Protein AF-A0A7S2Y5G8-F1 (afdb_monomer_lite)

Sequence (99 aa):
IRYSVMELPFFGWIDNLPGPIQEPAMGVVRGIVSAAINAKVDFDVEMLWGAGGYDNTKMLQARAPSQPPIVVHPTTNEPTWFCNVHSHSSKLRKDRESM

Radius of gyration: 17.53 Å; chains: 1; bounding box: 43×27×46 Å

Organism: NCBI:txid265537

Secondary structure (DSSP, 8-state):
----EEEEGGGGGGGGS-HHHHHHHHHHHHHHHHHHHHTT-SS--EEEEEE-STT--EEEEEEPPPPPSSEEPTTT--EE-SS-HHHHHHHHHHHHHT-

Foldseek 3Di:
DWQDKDKALPPLCLVVDDPVVSVVVVVVVQVVVLVVVVVPDPAHWDWDWDQDDPPRGIIIMTIGDDDDLFDADPPPRHTDPDPNPVSVVVVVVVVVVVD

pLDDT: mean 76.61, std 10.36, range [49.97, 90.38]

Structure (mmCIF, N/CA/C/O backbone):
data_AF-A0A7S2Y5G8-F1
#
_entry.id   AF-A0A7S2Y5G8-F1
#
loop_
_atom_site.group_PDB
_atom_site.id
_atom_site.type_symbol
_atom_site.label_atom_id
_atom_site.label_alt_id
_atom_site.label_comp_id
_atom_site.label_asym_id
_atom_site.label_entity_id
_atom_site.label_seq_id
_atom_site.pdbx_PDB_ins_code
_atom_site.Cartn_x
_atom_site.Cartn_y
_atom_site.Cartn_z
_atom_site.occupancy
_atom_site.B_iso_or_equiv
_atom_site.auth_seq_id
_atom_site.auth_comp_id
_atom_site.auth_asym_id
_atom_site.auth_atom_id
_atom_site.pdbx_PDB_model_num
ATOM 1 N N . ILE A 1 1 ? -2.402 5.238 13.071 1.00 61.03 1 ILE A N 1
ATOM 2 C CA . ILE A 1 1 ? -1.113 4.504 13.152 1.00 61.03 1 ILE A CA 1
ATOM 3 C C . ILE A 1 1 ? -1.078 3.554 11.969 1.00 61.03 1 ILE A C 1
ATOM 5 O O . ILE A 1 1 ? -2.105 2.957 11.676 1.00 61.03 1 ILE A O 1
ATOM 9 N N . ARG A 1 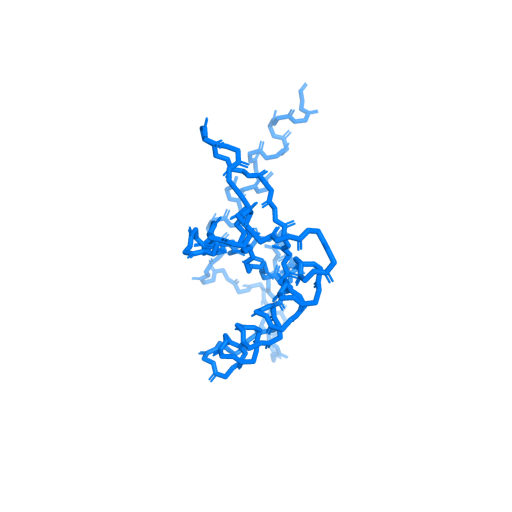2 ? 0.042 3.477 11.245 1.00 64.19 2 ARG A N 1
ATOM 10 C CA . ARG A 1 2 ? 0.203 2.523 10.139 1.00 64.19 2 ARG A CA 1
ATOM 11 C C . ARG A 1 2 ? 0.942 1.310 10.696 1.00 64.19 2 ARG A C 1
ATOM 13 O O . ARG A 1 2 ? 2.028 1.468 11.242 1.00 64.19 2 ARG 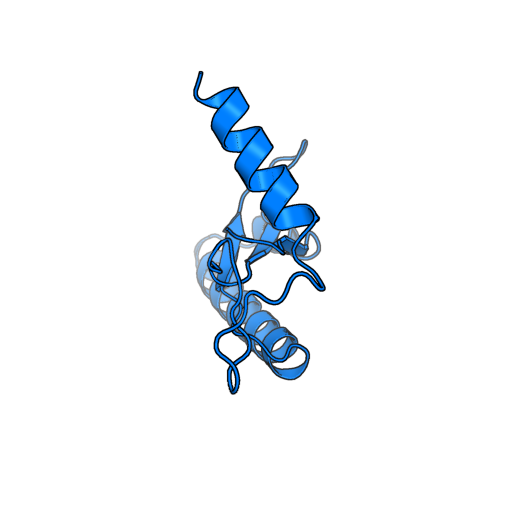A O 1
ATOM 20 N N . TYR A 1 3 ? 0.303 0.152 10.642 1.00 60.47 3 TYR A N 1
ATOM 21 C CA . TYR A 1 3 ? 0.708 -1.056 11.370 1.00 60.47 3 TYR A CA 1
ATOM 22 C C . TYR A 1 3 ? 1.466 -2.053 10.495 1.00 60.47 3 TYR A C 1
ATOM 24 O O . TYR A 1 3 ? 2.167 -2.911 11.017 1.00 60.47 3 TYR A O 1
ATOM 32 N N . SER A 1 4 ? 1.344 -1.938 9.173 1.00 62.12 4 SER A N 1
ATOM 33 C CA . SER A 1 4 ? 2.029 -2.814 8.234 1.00 62.12 4 SER A CA 1
ATOM 34 C C . SER A 1 4 ? 2.561 -2.008 7.059 1.00 62.12 4 SER A C 1
ATOM 36 O O . SER A 1 4 ? 1.832 -1.236 6.424 1.00 62.12 4 SER A O 1
ATOM 38 N N . VAL A 1 5 ? 3.858 -2.176 6.822 1.00 71.50 5 VAL A N 1
ATOM 39 C CA . VAL A 1 5 ? 4.552 -1.749 5.614 1.00 71.50 5 VAL A CA 1
ATOM 40 C C . VAL A 1 5 ? 5.219 -2.998 5.065 1.00 71.50 5 VAL A C 1
ATOM 42 O O . VAL A 1 5 ? 6.018 -3.625 5.756 1.00 71.50 5 VAL A O 1
ATOM 45 N N . MET A 1 6 ? 4.859 -3.374 3.846 1.00 80.56 6 MET A N 1
ATOM 46 C CA . MET A 1 6 ? 5.536 -4.428 3.106 1.00 80.56 6 MET A CA 1
ATOM 47 C C . MET A 1 6 ? 6.400 -3.776 2.038 1.00 80.56 6 MET A C 1
ATOM 49 O O . MET A 1 6 ? 5.911 -2.970 1.247 1.00 80.56 6 MET A O 1
ATOM 53 N N . GLU A 1 7 ? 7.675 -4.131 2.010 1.00 82.25 7 GLU A N 1
ATOM 54 C CA . GLU A 1 7 ? 8.616 -3.663 1.000 1.00 82.25 7 GLU A CA 1
ATOM 55 C C . GLU A 1 7 ? 8.811 -4.762 -0.043 1.00 82.25 7 GLU A C 1
ATOM 57 O O . GLU A 1 7 ? 9.067 -5.917 0.291 1.00 82.25 7 GLU A O 1
ATOM 62 N N . LEU A 1 8 ? 8.662 -4.406 -1.318 1.00 82.69 8 LEU A N 1
ATOM 63 C CA . LEU A 1 8 ? 8.869 -5.301 -2.451 1.00 82.69 8 LEU A CA 1
ATOM 64 C C . LEU A 1 8 ? 10.106 -4.824 -3.230 1.00 82.69 8 LEU A C 1
ATOM 66 O O . LEU A 1 8 ? 9.967 -4.071 -4.201 1.00 82.69 8 LEU A O 1
ATOM 70 N N . PRO A 1 9 ? 11.323 -5.240 -2.825 1.00 79.44 9 PRO A N 1
ATOM 71 C CA . PRO A 1 9 ? 12.580 -4.799 -3.440 1.00 79.44 9 PRO A CA 1
ATOM 72 C C . PRO A 1 9 ? 12.867 -5.472 -4.797 1.00 79.44 9 PRO A C 1
ATOM 74 O O . PRO A 1 9 ? 13.945 -5.326 -5.359 1.00 79.44 9 PRO A O 1
ATOM 77 N N . PHE A 1 10 ? 11.907 -6.215 -5.353 1.00 81.19 10 PHE A N 1
ATOM 78 C CA . PHE A 1 10 ? 12.080 -7.022 -6.567 1.00 81.19 10 PHE A CA 1
ATOM 79 C C . PHE A 1 10 ? 12.051 -6.208 -7.871 1.00 81.19 10 PHE A C 1
ATOM 81 O O . PHE A 1 10 ? 12.366 -6.731 -8.939 1.00 81.19 10 PHE A O 1
ATOM 88 N N . PHE A 1 11 ? 11.653 -4.934 -7.808 1.00 83.19 11 PHE A N 1
ATOM 89 C CA . PHE A 1 11 ? 11.385 -4.103 -8.986 1.00 83.19 11 PHE A CA 1
ATOM 90 C C . PHE A 1 11 ? 12.514 -3.124 -9.341 1.00 83.19 11 PHE A C 1
ATOM 92 O O . PHE A 1 11 ? 12.306 -2.232 -10.160 1.00 83.19 11 PHE A O 1
ATOM 99 N N . GLY A 1 12 ? 13.718 -3.307 -8.787 1.00 79.25 12 GLY A N 1
ATOM 100 C CA . GLY A 1 12 ? 14.874 -2.440 -9.063 1.00 79.25 12 GLY A CA 1
ATOM 101 C C . GLY A 1 12 ? 15.315 -2.413 -10.535 1.00 79.25 12 GLY A C 1
ATOM 102 O O . GLY A 1 12 ? 15.940 -1.459 -10.978 1.00 79.25 12 GLY A O 1
ATOM 103 N N . TRP A 1 13 ? 14.930 -3.406 -11.345 1.00 83.50 13 TRP A N 1
ATOM 104 C CA . TRP A 1 13 ? 15.191 -3.416 -12.792 1.00 83.50 13 TRP A CA 1
ATOM 105 C C . TRP A 1 13 ? 14.517 -2.258 -13.545 1.00 83.50 13 TRP A C 1
ATOM 107 O O . TRP A 1 13 ? 14.973 -1.897 -14.629 1.00 83.50 13 TRP A O 1
ATOM 117 N N . ILE A 1 14 ? 13.464 -1.658 -12.978 1.00 84.31 14 ILE A N 1
ATOM 118 C CA . ILE A 1 14 ? 12.772 -0.498 -13.553 1.00 84.31 14 ILE A CA 1
ATOM 119 C C . ILE A 1 14 ? 13.706 0.717 -13.641 1.00 84.31 14 ILE A C 1
ATOM 121 O O . ILE A 1 14 ? 13.543 1.550 -14.531 1.00 84.31 14 ILE A O 1
ATOM 125 N N . ASP A 1 15 ? 14.714 0.810 -12.770 1.00 82.06 15 ASP A N 1
ATOM 126 C CA . ASP A 1 15 ? 15.708 1.889 -12.804 1.00 82.06 15 ASP A CA 1
ATOM 127 C C . ASP A 1 15 ? 16.624 1.824 -14.033 1.00 82.06 15 ASP A C 1
ATOM 129 O O . ASP A 1 15 ? 17.182 2.841 -14.434 1.00 82.06 15 ASP A O 1
ATOM 133 N N . ASN A 1 16 ? 16.710 0.663 -14.689 1.00 85.62 16 ASN A N 1
ATOM 134 C CA . ASN A 1 16 ? 17.509 0.469 -15.899 1.00 85.62 16 ASN A CA 1
ATOM 135 C C . ASN A 1 16 ? 16.724 0.729 -17.199 1.00 85.62 16 ASN A C 1
ATOM 137 O O . ASN A 1 16 ? 17.280 0.584 -18.289 1.00 85.62 16 ASN A O 1
ATOM 141 N N . LEU A 1 17 ? 15.432 1.070 -17.119 1.00 86.31 17 LEU A N 1
ATOM 142 C CA . LEU A 1 17 ? 14.620 1.349 -18.304 1.00 86.31 17 LEU A CA 1
ATOM 143 C C . LEU A 1 17 ? 14.872 2.769 -18.839 1.00 86.31 17 LEU A C 1
ATOM 145 O O . LEU A 1 17 ? 15.069 3.697 -18.054 1.00 86.31 17 LEU A O 1
ATOM 149 N N . PRO A 1 18 ? 14.778 2.989 -20.164 1.0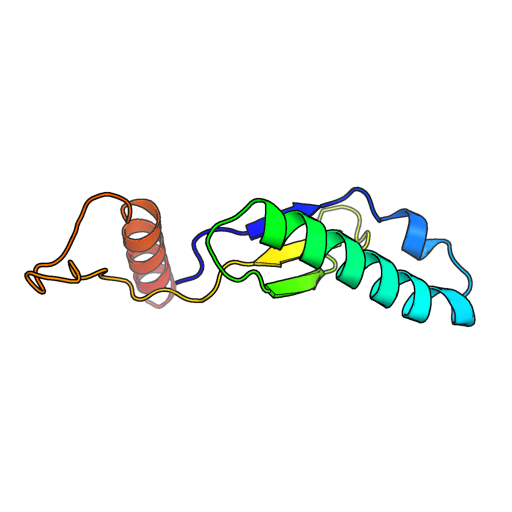0 85.31 18 PRO A N 1
ATOM 150 C CA . PRO A 1 18 ? 14.803 4.331 -20.736 1.00 85.31 18 PRO A CA 1
ATOM 151 C C . PRO A 1 18 ? 13.670 5.194 -20.167 1.00 85.31 18 PRO A C 1
ATOM 153 O O . PRO A 1 18 ? 12.528 4.736 -20.079 1.00 85.31 18 PRO A O 1
ATOM 156 N N . GLY A 1 19 ? 13.959 6.461 -19.857 1.00 80.00 19 GLY A N 1
ATOM 157 C CA . GLY A 1 19 ? 13.016 7.400 -19.228 1.00 80.00 19 GLY A CA 1
ATOM 158 C C . GLY A 1 19 ? 11.593 7.436 -19.821 1.00 80.00 19 GLY A C 1
ATOM 159 O O . GLY A 1 19 ? 10.639 7.424 -19.047 1.00 80.00 19 GLY A O 1
ATOM 160 N N . PRO A 1 20 ? 11.399 7.389 -21.158 1.00 87.25 20 PRO A N 1
ATOM 161 C CA . PRO A 1 20 ? 10.057 7.365 -21.753 1.00 87.25 20 PRO A CA 1
ATOM 162 C C . PRO A 1 20 ? 9.215 6.126 -21.403 1.00 87.25 20 PRO A C 1
ATOM 164 O O . PRO A 1 20 ? 7.992 6.171 -21.484 1.00 87.25 20 PRO A O 1
ATOM 167 N N . ILE A 1 21 ? 9.860 5.013 -21.044 1.00 88.81 21 ILE A N 1
ATOM 168 C CA . ILE A 1 21 ? 9.219 3.720 -20.752 1.00 88.81 21 ILE A CA 1
ATOM 169 C C . ILE A 1 21 ? 9.112 3.494 -19.239 1.00 88.81 21 ILE A C 1
ATOM 171 O O . ILE A 1 21 ? 8.235 2.763 -18.777 1.00 88.81 21 ILE A O 1
ATOM 175 N N . GLN A 1 22 ? 9.973 4.149 -18.460 1.00 85.69 22 GLN A N 1
ATOM 176 C CA . GLN A 1 22 ? 10.078 3.952 -17.021 1.00 85.69 22 GLN A CA 1
ATOM 177 C C . GLN A 1 22 ? 8.780 4.300 -16.276 1.00 85.69 22 GLN A C 1
ATOM 179 O O . GLN A 1 22 ? 8.265 3.468 -15.533 1.00 85.69 22 GLN A O 1
ATOM 184 N N . GLU A 1 23 ? 8.217 5.489 -16.506 1.00 85.88 23 GLU A N 1
ATOM 185 C CA . GLU A 1 23 ? 6.967 5.934 -15.864 1.00 85.88 23 GLU A CA 1
ATOM 186 C C . GLU A 1 23 ? 5.762 5.027 -16.211 1.00 85.88 23 GLU A C 1
ATOM 188 O O . GLU A 1 23 ? 5.087 4.542 -15.294 1.00 85.88 23 GLU A O 1
ATOM 193 N N . PRO A 1 24 ? 5.510 4.679 -17.493 1.00 89.44 24 PRO A N 1
ATOM 194 C CA . PRO A 1 24 ? 4.496 3.685 -17.846 1.00 89.44 24 PRO A CA 1
ATOM 195 C C . PRO A 1 24 ? 4.704 2.323 -17.169 1.00 89.44 24 PRO A C 1
ATOM 197 O O . PRO A 1 24 ? 3.749 1.742 -16.648 1.00 89.44 24 PRO A O 1
ATOM 200 N N . ALA A 1 25 ? 5.943 1.818 -17.133 1.00 88.69 25 ALA A N 1
ATOM 201 C CA . ALA A 1 25 ? 6.262 0.540 -16.499 1.00 88.69 25 ALA A CA 1
ATOM 202 C C . ALA A 1 25 ? 5.990 0.571 -14.986 1.00 88.69 25 ALA A C 1
ATOM 204 O O . ALA A 1 25 ? 5.394 -0.363 -14.449 1.00 88.69 25 ALA A O 1
ATOM 205 N N . MET A 1 26 ? 6.343 1.669 -14.308 1.00 87.75 26 MET A N 1
ATOM 206 C CA . MET A 1 26 ? 6.031 1.891 -12.892 1.00 87.75 26 MET A CA 1
ATOM 207 C C . MET A 1 26 ? 4.522 1.878 -12.625 1.00 87.75 26 MET A C 1
ATOM 209 O O . MET A 1 26 ? 4.079 1.303 -11.627 1.00 87.75 26 MET A O 1
ATOM 213 N N . GLY A 1 27 ? 3.724 2.482 -13.510 1.00 87.75 27 GLY A N 1
ATOM 214 C CA . GLY A 1 27 ? 2.263 2.470 -13.421 1.00 87.75 27 GLY A CA 1
ATOM 215 C C . GLY A 1 27 ? 1.672 1.066 -13.567 1.00 87.75 27 GLY A C 1
ATOM 216 O O . GLY A 1 27 ? 0.866 0.646 -12.734 1.00 87.75 27 GLY A O 1
ATOM 217 N N . VAL A 1 28 ? 2.119 0.314 -14.577 1.00 90.38 28 VAL A N 1
ATOM 218 C CA . VAL A 1 28 ? 1.657 -1.062 -14.832 1.00 90.38 28 VAL A CA 1
ATOM 219 C C . VAL A 1 28 ? 2.023 -1.991 -13.676 1.00 90.38 28 VAL A C 1
ATOM 221 O O . VAL A 1 28 ? 1.157 -2.696 -13.158 1.00 90.38 28 VAL A O 1
ATOM 224 N N . VAL A 1 29 ? 3.280 -1.960 -13.224 1.00 90.19 29 VAL A N 1
ATOM 225 C CA . VAL A 1 29 ? 3.748 -2.792 -12.106 1.00 90.19 29 VAL A CA 1
ATOM 226 C C . VAL A 1 29 ? 2.970 -2.469 -10.833 1.00 90.19 29 VAL A C 1
ATOM 228 O O . VAL A 1 29 ? 2.477 -3.383 -10.173 1.00 90.19 29 VAL A O 1
ATOM 231 N N . ARG A 1 30 ? 2.771 -1.182 -10.520 1.00 88.62 30 ARG A N 1
ATOM 232 C CA . ARG A 1 30 ? 1.954 -0.763 -9.373 1.00 88.62 30 ARG A CA 1
ATOM 233 C C . ARG A 1 30 ? 0.526 -1.303 -9.466 1.00 88.62 30 ARG A C 1
ATOM 235 O O . ARG A 1 30 ? 0.011 -1.786 -8.463 1.00 88.62 30 ARG A O 1
ATOM 242 N N . GLY A 1 31 ? -0.100 -1.239 -10.642 1.00 88.69 31 GLY A N 1
ATOM 243 C CA . GLY A 1 31 ? -1.461 -1.733 -10.862 1.00 88.69 31 GLY A CA 1
ATOM 244 C C . GLY A 1 31 ? -1.593 -3.242 -10.650 1.00 88.69 31 GLY A C 1
ATOM 245 O O . GLY A 1 31 ? -2.457 -3.679 -9.892 1.00 88.69 31 GLY A O 1
ATOM 246 N N . ILE A 1 32 ? -0.699 -4.030 -11.256 1.00 89.38 32 ILE A N 1
ATOM 247 C CA . ILE A 1 32 ? -0.695 -5.498 -11.134 1.00 89.38 32 ILE A CA 1
ATOM 248 C C . ILE A 1 32 ? -0.467 -5.918 -9.682 1.00 89.38 32 ILE A C 1
ATOM 250 O O . ILE A 1 32 ? -1.202 -6.749 -9.150 1.00 89.38 32 ILE A O 1
ATOM 254 N N . VAL A 1 33 ? 0.531 -5.326 -9.024 1.00 88.19 33 VAL A N 1
ATOM 255 C CA . VAL A 1 33 ? 0.866 -5.663 -7.637 1.00 88.19 33 VAL A CA 1
ATOM 256 C C . VAL A 1 33 ? -0.256 -5.249 -6.687 1.00 88.19 33 VAL A C 1
ATOM 258 O O . VAL A 1 33 ? -0.609 -6.025 -5.806 1.00 88.19 33 VAL A O 1
ATOM 261 N N . SER A 1 34 ? -0.859 -4.073 -6.888 1.00 86.69 34 SER A N 1
ATOM 262 C CA . SER A 1 34 ? -2.019 -3.628 -6.107 1.00 86.69 34 SER A CA 1
ATOM 263 C C . SER A 1 34 ? -3.182 -4.619 -6.217 1.00 86.69 34 SER A C 1
ATOM 265 O O . SER A 1 34 ? -3.728 -5.045 -5.203 1.00 86.69 34 SER A O 1
ATOM 267 N N . ALA A 1 35 ? -3.515 -5.061 -7.435 1.00 88.31 35 ALA A N 1
ATOM 268 C CA . ALA A 1 35 ? -4.578 -6.040 -7.654 1.00 88.31 35 ALA A CA 1
ATOM 269 C C . ALA A 1 35 ? -4.270 -7.395 -6.993 1.00 88.31 35 ALA A C 1
ATOM 271 O O . ALA A 1 35 ? -5.140 -7.974 -6.346 1.00 88.31 35 ALA A O 1
ATOM 272 N N . ALA A 1 36 ? -3.030 -7.881 -7.108 1.00 87.69 36 ALA A N 1
ATOM 273 C CA . ALA A 1 36 ? -2.609 -9.140 -6.496 1.00 87.69 36 ALA A CA 1
ATOM 274 C C . ALA A 1 36 ? -2.642 -9.089 -4.959 1.00 87.69 36 ALA A C 1
ATOM 276 O O . ALA A 1 36 ? -3.066 -10.050 -4.319 1.00 87.69 36 ALA A O 1
ATOM 277 N N . ILE A 1 37 ? -2.220 -7.968 -4.366 1.00 84.00 37 ILE A N 1
ATOM 278 C CA . ILE A 1 37 ? -2.253 -7.768 -2.915 1.00 84.00 37 ILE A CA 1
ATOM 279 C C . ILE A 1 37 ? -3.696 -7.660 -2.431 1.00 84.00 37 ILE A C 1
ATOM 281 O O . ILE A 1 37 ? -4.068 -8.407 -1.532 1.00 84.00 37 ILE A O 1
ATOM 285 N N . ASN A 1 38 ? -4.525 -6.818 -3.052 1.00 82.38 38 ASN A N 1
ATOM 286 C CA . ASN A 1 38 ? -5.930 -6.649 -2.664 1.00 82.38 38 ASN A CA 1
ATOM 287 C C . ASN A 1 38 ? -6.752 -7.938 -2.831 1.00 82.38 38 ASN A C 1
ATOM 289 O O . ASN A 1 38 ? -7.733 -8.130 -2.128 1.00 82.38 38 ASN A O 1
ATOM 293 N N . ALA A 1 39 ? -6.353 -8.850 -3.723 1.00 85.50 39 ALA A N 1
ATOM 294 C CA . ALA A 1 39 ? -6.962 -10.177 -3.817 1.00 85.50 39 ALA A CA 1
ATOM 295 C C . ALA A 1 39 ? -6.573 -11.113 -2.655 1.00 85.50 39 ALA A C 1
ATOM 297 O O . ALA A 1 39 ? -7.208 -12.147 -2.455 1.00 85.50 39 ALA A O 1
ATOM 298 N N . LYS A 1 40 ? -5.499 -10.796 -1.923 1.00 80.62 40 LYS A N 1
ATOM 299 C CA . LYS A 1 40 ? -4.944 -11.630 -0.853 1.00 80.62 40 LYS A CA 1
ATOM 300 C C . LYS A 1 40 ? -5.214 -11.089 0.548 1.00 80.62 40 LYS A C 1
ATOM 302 O O . LYS A 1 40 ? -5.234 -11.887 1.484 1.00 80.62 40 LYS A O 1
ATOM 307 N N . VAL A 1 41 ? -5.358 -9.776 0.702 1.00 79.25 41 VAL A N 1
ATOM 308 C CA . VAL A 1 41 ? -5.594 -9.133 1.997 1.00 79.25 41 VAL A CA 1
ATOM 309 C C . VAL A 1 41 ? -7.019 -8.601 2.103 1.00 79.25 41 VAL A C 1
ATOM 311 O O . VAL A 1 41 ? -7.551 -8.040 1.155 1.00 79.25 41 VAL A O 1
ATOM 314 N N . ASP A 1 42 ? -7.606 -8.720 3.293 1.00 76.38 42 ASP A N 1
ATOM 315 C CA . ASP A 1 42 ? -8.968 -8.246 3.586 1.00 76.38 42 ASP A CA 1
ATOM 316 C C . ASP A 1 42 ? -9.019 -6.750 3.965 1.00 76.38 42 ASP A C 1
ATOM 318 O O . ASP A 1 42 ? -9.909 -6.303 4.689 1.00 76.38 42 ASP A O 1
ATOM 322 N N . PHE A 1 43 ? -8.032 -5.958 3.543 1.00 74.38 43 PHE A N 1
ATOM 323 C CA . PHE A 1 43 ? -7.960 -4.527 3.835 1.00 74.38 43 PHE A CA 1
ATOM 324 C C . PHE A 1 43 ? -7.347 -3.756 2.670 1.00 74.38 43 PHE A C 1
ATOM 326 O O . PHE A 1 43 ? -6.496 -4.276 1.954 1.00 74.38 43 PHE A O 1
ATOM 333 N N . ASP A 1 44 ? -7.747 -2.493 2.516 1.00 78.31 44 ASP A N 1
ATOM 334 C CA . ASP A 1 44 ? -7.194 -1.623 1.479 1.00 78.31 44 ASP A CA 1
ATOM 335 C C . ASP A 1 44 ? -5.687 -1.434 1.665 1.00 78.31 44 ASP A C 1
ATOM 337 O O . ASP A 1 44 ? -5.202 -1.289 2.787 1.00 78.31 44 ASP A O 1
ATOM 341 N N . VAL A 1 45 ? -4.931 -1.389 0.569 1.00 80.44 45 VAL A N 1
ATOM 342 C CA . VAL A 1 45 ? -3.487 -1.138 0.613 1.00 80.44 45 VAL A CA 1
ATOM 343 C C . VAL A 1 45 ? -3.113 0.031 -0.287 1.00 80.44 45 VAL A C 1
ATOM 345 O O . VAL A 1 45 ? -3.436 0.079 -1.471 1.00 80.44 45 VAL A O 1
ATOM 348 N N . GLU A 1 46 ? -2.379 0.987 0.278 1.00 84.50 46 GLU A N 1
ATOM 349 C CA . GLU A 1 46 ? -1.797 2.106 -0.449 1.00 84.50 46 GLU A CA 1
ATOM 350 C C . GLU A 1 46 ? -0.427 1.692 -1.004 1.00 84.50 46 GLU A C 1
ATOM 352 O O . GLU A 1 46 ? 0.543 1.535 -0.260 1.00 84.50 46 GLU A O 1
ATOM 357 N N . MET A 1 47 ? -0.338 1.523 -2.325 1.00 84.75 47 MET A N 1
ATOM 358 C CA . MET A 1 47 ? 0.922 1.220 -3.009 1.00 84.75 47 MET A CA 1
ATOM 359 C C . MET A 1 47 ? 1.678 2.509 -3.330 1.00 84.75 47 MET A C 1
ATOM 361 O O . MET A 1 47 ? 1.148 3.354 -4.054 1.00 84.75 47 MET A O 1
ATOM 365 N N . LEU A 1 48 ? 2.915 2.650 -2.862 1.00 85.62 48 LEU A N 1
ATOM 366 C CA . LEU A 1 48 ? 3.766 3.821 -3.084 1.00 85.62 48 LEU A CA 1
ATOM 367 C C . LEU A 1 48 ? 5.139 3.398 -3.601 1.00 85.62 48 LEU A C 1
ATOM 369 O O . LEU A 1 48 ? 5.747 2.468 -3.077 1.00 85.62 48 LEU A O 1
ATOM 373 N N . TRP A 1 49 ? 5.650 4.114 -4.598 1.00 83.88 49 TRP A N 1
ATOM 374 C CA . TRP A 1 49 ? 7.056 4.010 -4.975 1.00 83.88 49 TRP A CA 1
ATOM 375 C C . TRP A 1 49 ? 7.893 4.789 -3.962 1.00 83.88 49 TRP A C 1
ATOM 377 O O . TRP A 1 49 ? 7.661 5.976 -3.742 1.00 83.88 49 TRP A O 1
ATOM 387 N N . GLY A 1 50 ? 8.839 4.107 -3.327 1.00 76.31 50 GLY A N 1
ATOM 388 C CA . GLY A 1 50 ? 9.826 4.702 -2.437 1.00 76.31 50 GLY A CA 1
ATOM 389 C C . GLY A 1 50 ? 11.239 4.467 -2.962 1.00 76.31 50 GLY A C 1
ATOM 390 O O . GLY A 1 50 ? 11.489 3.530 -3.719 1.00 76.31 50 GLY A O 1
ATOM 391 N N . ALA A 1 51 ? 12.167 5.306 -2.523 1.00 64.62 51 ALA A N 1
ATOM 392 C CA . ALA A 1 51 ? 13.593 5.008 -2.525 1.00 64.62 51 ALA A CA 1
ATOM 393 C C . ALA A 1 51 ? 13.985 4.868 -1.050 1.00 64.62 51 ALA A C 1
ATOM 395 O O . ALA A 1 51 ? 13.777 5.809 -0.282 1.00 64.62 51 ALA A O 1
ATOM 396 N N . GLY A 1 52 ? 14.423 3.687 -0.606 1.00 54.69 52 GLY A N 1
ATOM 397 C CA . GLY A 1 52 ? 14.582 3.448 0.835 1.00 54.69 52 GLY A CA 1
ATOM 398 C C . GLY A 1 52 ? 15.412 2.231 1.227 1.00 54.69 52 GLY A C 1
ATOM 399 O O . GLY A 1 52 ? 14.867 1.182 1.504 1.00 54.69 52 GLY A O 1
ATOM 400 N N . GLY A 1 53 ? 16.728 2.376 1.328 1.00 54.03 53 GLY A N 1
ATOM 401 C CA . GLY A 1 53 ? 17.666 1.335 1.766 1.00 54.03 53 GLY A CA 1
ATOM 402 C C . GLY A 1 53 ? 19.101 1.768 1.457 1.00 54.03 53 GLY A C 1
ATOM 403 O O . GLY A 1 53 ? 19.274 2.771 0.765 1.00 54.03 53 GLY A O 1
ATOM 404 N N . TYR A 1 54 ? 20.115 1.038 1.947 1.00 49.97 54 TYR A N 1
ATOM 405 C CA . TYR A 1 54 ? 21.553 1.371 1.803 1.00 49.97 54 TYR A CA 1
ATOM 406 C C . TYR A 1 54 ? 21.992 1.648 0.341 1.00 49.97 54 TYR A C 1
ATOM 408 O O . TYR A 1 54 ? 22.967 2.366 0.132 1.00 49.97 54 TYR A O 1
ATOM 416 N N . ASP A 1 55 ? 21.224 1.166 -0.651 1.00 60.62 55 ASP A N 1
ATOM 417 C CA . ASP A 1 55 ? 21.588 1.154 -2.077 1.00 60.62 55 ASP A CA 1
ATOM 418 C C . ASP A 1 55 ? 20.743 2.074 -2.994 1.00 60.62 55 ASP A C 1
ATOM 420 O O . ASP A 1 55 ? 20.902 2.029 -4.211 1.00 60.62 55 ASP A O 1
ATOM 424 N N . ASN A 1 56 ? 19.845 2.922 -2.464 1.00 65.44 56 ASN A N 1
ATOM 425 C CA . ASN A 1 56 ? 19.024 3.885 -3.243 1.00 65.44 56 ASN A CA 1
ATOM 426 C C . ASN A 1 56 ? 18.158 3.311 -4.395 1.00 65.44 56 ASN A C 1
ATOM 428 O O . ASN A 1 56 ? 17.575 4.075 -5.163 1.00 65.44 56 ASN A O 1
ATOM 432 N N . THR A 1 57 ? 18.012 1.994 -4.512 1.00 70.81 57 THR A N 1
ATOM 433 C CA . THR A 1 57 ? 17.157 1.348 -5.520 1.00 70.81 57 THR A CA 1
ATOM 434 C C . THR A 1 57 ? 15.672 1.610 -5.279 1.00 70.81 57 THR A C 1
ATOM 436 O O . THR A 1 57 ? 15.204 1.566 -4.131 1.00 70.81 57 THR A O 1
ATOM 439 N N . LYS A 1 58 ? 14.905 1.829 -6.359 1.00 75.88 58 LYS A N 1
ATOM 440 C CA . LYS A 1 58 ? 13.447 1.960 -6.267 1.00 75.88 58 LYS A CA 1
ATOM 441 C C . LYS A 1 58 ? 12.820 0.677 -5.733 1.00 75.88 58 LYS A C 1
ATOM 443 O O . LYS A 1 58 ? 13.089 -0.428 -6.202 1.00 75.88 58 LYS A O 1
ATOM 448 N N . MET A 1 59 ? 11.906 0.850 -4.788 1.00 81.44 59 MET A N 1
ATOM 449 C CA . MET A 1 59 ? 11.110 -0.224 -4.211 1.00 81.44 59 MET A CA 1
ATOM 450 C C . MET A 1 59 ? 9.647 0.156 -4.148 1.00 81.44 59 MET A C 1
ATOM 452 O O . MET A 1 59 ? 9.276 1.313 -3.934 1.00 81.44 59 MET A O 1
ATOM 456 N N . LEU A 1 60 ? 8.805 -0.855 -4.310 1.00 85.50 60 LEU A N 1
ATOM 457 C CA . LEU A 1 60 ? 7.375 -0.691 -4.186 1.00 85.50 60 LEU A CA 1
ATOM 458 C C . LEU A 1 60 ? 6.972 -1.024 -2.747 1.00 85.50 60 LEU A C 1
ATOM 460 O O . LEU A 1 60 ? 7.209 -2.131 -2.269 1.00 85.50 60 LEU A O 1
ATOM 464 N N . GLN A 1 61 ? 6.391 -0.055 -2.050 1.00 86.00 61 GLN A N 1
ATOM 465 C CA . GLN A 1 61 ? 5.939 -0.199 -0.673 1.00 86.00 61 GLN A CA 1
ATOM 466 C C . GLN A 1 61 ? 4.421 -0.326 -0.636 1.00 86.00 61 GLN A C 1
ATOM 468 O O . GLN A 1 61 ? 3.706 0.528 -1.158 1.00 86.00 61 GLN A O 1
ATOM 473 N N . ALA A 1 62 ? 3.934 -1.372 0.016 1.00 84.94 62 ALA A N 1
ATOM 474 C CA . ALA A 1 62 ? 2.528 -1.578 0.313 1.00 84.94 62 ALA A CA 1
ATOM 475 C C . ALA A 1 62 ? 2.268 -1.084 1.741 1.00 84.94 62 ALA A C 1
ATOM 477 O O . ALA A 1 62 ? 2.850 -1.613 2.691 1.00 84.94 62 ALA A O 1
ATOM 478 N N . ARG A 1 63 ? 1.443 -0.048 1.913 1.00 82.00 63 ARG A N 1
ATOM 479 C CA . ARG A 1 63 ? 1.134 0.530 3.227 1.00 82.00 63 ARG A CA 1
ATOM 480 C C . ARG A 1 63 ? -0.324 0.311 3.582 1.00 82.00 63 ARG A C 1
ATOM 482 O O . ARG A 1 63 ? -1.214 0.691 2.830 1.00 82.00 63 ARG A O 1
ATOM 489 N N . ALA A 1 64 ? -0.560 -0.234 4.767 1.00 78.25 64 ALA A N 1
ATOM 490 C CA . ALA A 1 64 ? -1.909 -0.328 5.296 1.00 78.25 64 ALA A CA 1
ATOM 491 C C . ALA A 1 64 ? -2.466 1.067 5.676 1.00 78.25 64 ALA A C 1
ATOM 493 O O . ALA A 1 64 ? -1.684 1.973 6.016 1.00 78.25 64 ALA A O 1
ATOM 494 N N . PRO A 1 65 ? -3.798 1.262 5.644 1.00 77.12 65 PRO A N 1
ATOM 495 C CA . PRO A 1 65 ? -4.450 2.510 6.009 1.00 77.12 65 PRO A CA 1
ATOM 496 C C . PRO A 1 65 ? -4.147 2.888 7.456 1.00 77.12 65 PRO A C 1
ATOM 498 O O . PRO A 1 65 ? -3.805 2.059 8.301 1.00 77.12 65 PRO A O 1
ATOM 501 N N . SER A 1 66 ? -4.267 4.177 7.770 1.00 75.44 66 SER A N 1
ATOM 502 C CA . SER A 1 66 ? -4.095 4.612 9.153 1.00 75.44 66 SER A CA 1
ATOM 503 C C . SER A 1 66 ? -5.257 4.110 10.001 1.00 75.44 66 SER A C 1
ATOM 505 O O . SER A 1 66 ? -6.393 4.524 9.801 1.00 75.44 66 SER A O 1
ATOM 507 N N . GLN A 1 67 ? -4.951 3.293 11.003 1.00 69.62 67 GLN A N 1
ATOM 508 C CA . GLN A 1 67 ? -5.931 2.839 11.983 1.00 69.62 67 GLN A CA 1
ATOM 509 C C . GLN A 1 67 ? -5.928 3.699 13.254 1.00 69.62 67 GLN A C 1
ATOM 511 O O . GLN A 1 67 ? -4.884 4.272 13.613 1.00 69.62 67 GLN A O 1
ATOM 516 N N . PRO A 1 68 ? -7.076 3.804 13.951 1.00 71.31 68 PRO A N 1
ATOM 517 C CA . PRO A 1 68 ? -7.132 4.424 15.265 1.00 71.31 68 PRO A CA 1
ATOM 518 C C . PRO A 1 68 ? -6.287 3.624 16.274 1.00 71.31 68 PRO A C 1
ATOM 520 O O . PRO A 1 68 ? -6.135 2.408 16.146 1.00 71.31 68 PRO A O 1
ATOM 523 N N . PRO A 1 69 ? -5.711 4.289 17.290 1.00 68.50 69 PRO A N 1
ATOM 524 C CA . PRO A 1 69 ? -4.894 3.622 18.307 1.00 68.50 69 PRO A CA 1
ATOM 525 C C . PRO A 1 69 ? -5.697 2.631 19.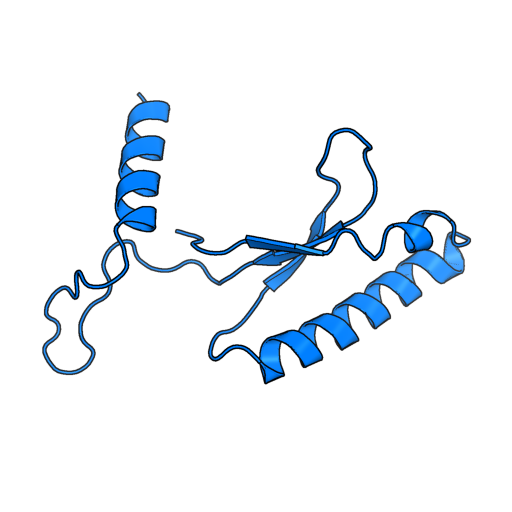162 1.00 68.50 69 PRO A C 1
ATOM 527 O O . PRO A 1 69 ? -5.124 1.702 19.726 1.00 68.50 69 PRO A O 1
ATOM 530 N N . ILE A 1 70 ? -7.015 2.818 19.240 1.00 70.44 70 ILE A N 1
ATOM 531 C CA . ILE A 1 70 ? -7.948 1.948 19.949 1.00 70.44 70 ILE A CA 1
ATOM 532 C C . ILE A 1 70 ? -8.971 1.466 18.925 1.00 70.44 70 ILE A C 1
ATOM 534 O O . ILE A 1 70 ? -9.641 2.281 18.290 1.00 70.44 70 ILE A O 1
ATOM 538 N N . VAL A 1 71 ? -9.062 0.150 18.754 1.00 71.81 71 VAL A N 1
ATOM 539 C CA . VAL A 1 71 ? -10.106 -0.491 17.950 1.00 71.81 71 VAL A CA 1
ATOM 540 C C . VAL A 1 71 ? -11.254 -0.828 18.894 1.00 71.81 71 VAL A C 1
ATOM 542 O O . VAL A 1 71 ? -11.018 -1.357 19.980 1.00 71.81 71 VAL A O 1
ATOM 545 N N . VAL A 1 72 ? -12.481 -0.488 18.510 1.00 76.31 72 VAL A N 1
ATOM 546 C CA . VAL A 1 72 ? -13.687 -0.812 19.282 1.00 76.31 72 VAL A CA 1
ATOM 547 C C . VAL A 1 72 ? -14.386 -2.014 18.668 1.00 76.31 72 VAL A C 1
ATOM 549 O O . VAL A 1 72 ? -14.407 -2.171 17.446 1.00 76.31 72 VAL A O 1
ATOM 552 N N . HIS A 1 73 ? -14.957 -2.863 19.514 1.00 73.62 73 HIS A N 1
ATOM 553 C CA . HIS A 1 73 ? -15.731 -4.004 19.057 1.00 73.62 73 HIS A CA 1
ATOM 554 C C . HIS A 1 73 ? -17.006 -3.493 18.362 1.00 73.62 73 HIS A C 1
ATOM 556 O O . HIS A 1 73 ? -17.735 -2.705 18.967 1.00 73.62 73 HIS A O 1
ATOM 562 N N . PRO A 1 74 ? -17.320 -3.925 17.127 1.00 73.25 74 PRO A N 1
ATOM 563 C CA . PRO A 1 74 ? -18.379 -3.316 16.316 1.00 73.25 74 PRO A CA 1
ATOM 564 C C . PRO A 1 74 ? -19.786 -3.466 16.910 1.00 73.25 74 PRO A C 1
ATOM 566 O O . PRO A 1 74 ? -20.690 -2.725 16.537 1.00 73.25 74 PRO A O 1
ATOM 569 N N . THR A 1 75 ? -19.988 -4.418 17.826 1.00 76.81 75 THR A N 1
ATOM 570 C CA . THR A 1 75 ? -21.295 -4.672 18.454 1.00 76.81 75 THR A CA 1
ATOM 571 C C . THR A 1 75 ? -21.399 -4.104 19.866 1.00 76.81 75 THR A C 1
ATOM 573 O O . THR A 1 75 ? -22.454 -3.613 20.249 1.00 76.81 75 THR A O 1
ATOM 576 N N . THR A 1 76 ? -20.325 -4.176 20.657 1.00 82.94 76 THR A N 1
ATOM 577 C CA . THR A 1 76 ? -20.354 -3.782 22.082 1.00 82.94 76 THR A CA 1
ATOM 578 C C . THR A 1 76 ? -19.754 -2.400 22.318 1.00 82.94 76 THR A C 1
ATOM 580 O O . THR A 1 76 ? -19.915 -1.849 23.399 1.00 82.94 76 THR A O 1
ATOM 583 N N . ASN A 1 77 ? -19.068 -1.827 21.322 1.00 76.06 77 ASN A N 1
ATOM 584 C CA . ASN A 1 77 ? -18.273 -0.598 21.422 1.00 76.06 77 ASN A CA 1
ATOM 585 C C . ASN A 1 77 ? -17.183 -0.629 22.504 1.00 76.06 77 ASN A C 1
ATOM 587 O O . ASN A 1 77 ? -16.573 0.396 22.809 1.00 76.06 77 ASN A O 1
ATOM 591 N N . GLU A 1 78 ? -16.893 -1.802 23.062 1.00 77.56 78 GLU A N 1
ATOM 592 C CA . G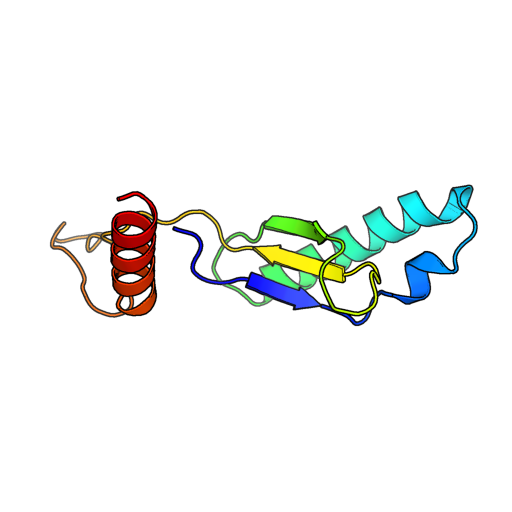LU A 1 78 ? -15.840 -1.958 24.051 1.00 77.56 78 GLU A CA 1
ATOM 593 C C . GLU A 1 78 ? -14.462 -1.951 23.371 1.00 77.56 78 GLU A C 1
ATOM 595 O O . GLU A 1 78 ? -14.306 -2.499 22.270 1.00 77.56 78 GLU A O 1
ATOM 600 N N . PRO A 1 79 ? -13.433 -1.358 24.002 1.00 73.06 79 PRO A N 1
ATOM 601 C CA . PRO A 1 79 ? -12.073 -1.383 23.480 1.00 73.06 79 PRO A CA 1
ATOM 602 C C . PRO A 1 79 ? -11.576 -2.824 23.312 1.00 73.06 79 PRO A C 1
ATOM 604 O O . PRO A 1 79 ? -11.428 -3.563 24.284 1.00 73.06 79 PRO A O 1
ATOM 607 N N . THR A 1 80 ? -11.281 -3.232 22.079 1.00 64.00 80 THR A N 1
ATOM 608 C CA . THR A 1 80 ? -10.742 -4.564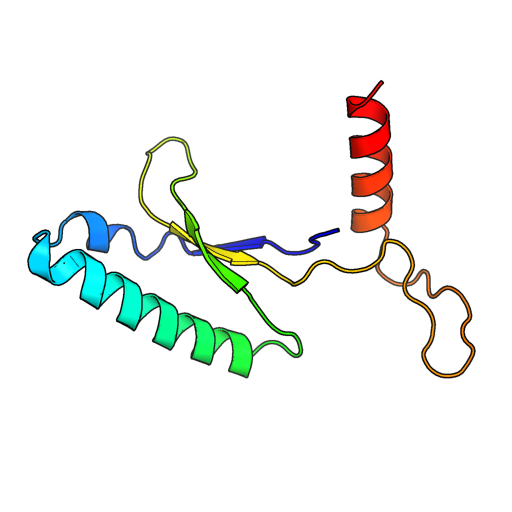 21.793 1.00 64.00 80 THR A CA 1
ATOM 609 C C . THR A 1 80 ? -9.215 -4.505 21.825 1.00 64.00 80 THR A C 1
ATOM 611 O O . THR A 1 80 ? -8.574 -3.918 20.955 1.00 64.00 80 THR A O 1
ATOM 614 N N . TRP A 1 81 ? -8.610 -5.122 22.841 1.00 60.44 81 TRP A N 1
ATOM 615 C CA . TRP A 1 81 ? -7.158 -5.106 23.080 1.00 60.44 81 TRP A CA 1
ATOM 616 C C . TRP A 1 81 ? -6.376 -6.194 22.329 1.00 60.44 81 TRP A C 1
ATOM 618 O O . TRP A 1 81 ? -5.201 -6.418 22.608 1.00 60.44 81 TRP A O 1
ATOM 628 N N . PHE A 1 82 ? -6.994 -6.901 21.381 1.00 50.12 82 PHE A N 1
ATOM 629 C CA . PHE A 1 82 ? -6.478 -8.217 20.999 1.00 50.12 82 PHE A CA 1
ATOM 630 C C . PHE A 1 82 ? -5.266 -8.210 20.050 1.00 50.12 82 PHE A C 1
ATOM 632 O O . PHE A 1 82 ? -4.568 -9.215 19.967 1.00 50.12 82 PHE A O 1
ATOM 639 N N . CYS A 1 83 ? -4.942 -7.110 19.356 1.00 50.38 83 CYS A N 1
ATOM 640 C CA . CYS A 1 83 ? -3.833 -7.122 18.378 1.00 50.38 83 CYS A CA 1
ATOM 641 C C . CYS A 1 83 ? -2.978 -5.845 18.319 1.00 50.38 83 CYS A C 1
ATOM 643 O O . CYS A 1 83 ? -2.072 -5.748 17.494 1.00 50.38 83 CYS A O 1
ATOM 645 N N . ASN A 1 84 ? -3.216 -4.863 19.192 1.00 60.16 84 ASN A N 1
ATOM 646 C CA . ASN A 1 84 ? -2.625 -3.529 19.050 1.00 60.16 84 ASN A CA 1
ATOM 647 C C . ASN A 1 84 ? -1.373 -3.284 19.905 1.00 60.16 84 ASN A C 1
ATOM 649 O O . ASN A 1 84 ? -0.996 -2.129 20.077 1.00 60.16 84 ASN A O 1
ATOM 653 N N . VAL A 1 85 ? -0.689 -4.324 20.407 1.00 62.03 85 VAL A N 1
ATOM 654 C CA . VAL A 1 85 ? 0.562 -4.150 21.180 1.00 62.03 85 VAL A CA 1
ATOM 655 C C . VAL A 1 85 ? 1.582 -3.339 20.373 1.00 62.03 85 VAL A C 1
ATOM 657 O O . VAL A 1 85 ? 2.101 -2.348 20.873 1.00 62.03 85 VAL A O 1
ATOM 660 N N . HIS A 1 86 ? 1.770 -3.660 19.088 1.00 61.25 86 HIS A N 1
ATOM 661 C CA . HIS A 1 86 ? 2.658 -2.905 18.195 1.00 61.25 86 HIS A CA 1
ATOM 662 C C . HIS A 1 86 ? 2.220 -1.443 18.016 1.00 61.25 86 HIS A C 1
ATOM 664 O O . HIS A 1 86 ? 3.056 -0.539 18.035 1.00 61.25 86 HIS A O 1
ATOM 670 N N . SER A 1 87 ? 0.917 -1.182 17.898 1.00 59.91 87 SER A N 1
ATOM 671 C CA . SER A 1 87 ? 0.376 0.177 17.767 1.00 59.91 87 SER A CA 1
ATOM 672 C C . SER A 1 87 ? 0.506 0.976 19.059 1.00 59.91 87 SER A C 1
ATOM 674 O O . SER A 1 87 ? 0.849 2.156 19.019 1.00 59.91 87 SER A O 1
ATOM 676 N N . HIS A 1 88 ? 0.288 0.338 20.208 1.00 65.69 88 HIS A N 1
ATOM 677 C CA . HIS A 1 88 ? 0.454 0.961 21.510 1.00 65.69 88 HIS A CA 1
ATOM 678 C C . HIS A 1 88 ? 1.929 1.285 21.766 1.00 65.69 88 HIS A C 1
ATOM 680 O O . HIS A 1 88 ? 2.258 2.434 22.051 1.00 65.69 88 HIS A O 1
ATOM 686 N N . SER A 1 89 ? 2.837 0.335 21.523 1.00 68.44 89 SER A N 1
ATOM 687 C CA . SER A 1 89 ? 4.282 0.569 21.581 1.00 68.44 89 SER A CA 1
ATOM 688 C C . SER A 1 89 ? 4.732 1.657 20.601 1.00 68.44 89 SER A C 1
ATOM 690 O O . SER A 1 89 ? 5.526 2.518 20.972 1.00 68.44 89 SER A O 1
ATOM 692 N N . SER A 1 90 ? 4.204 1.687 19.370 1.00 69.12 90 SER A N 1
ATOM 693 C CA . SER A 1 90 ? 4.515 2.745 18.399 1.00 69.12 90 SER A CA 1
ATOM 694 C C . SER A 1 90 ? 4.007 4.119 18.840 1.00 69.12 90 SER A C 1
ATOM 696 O O . SER A 1 90 ? 4.694 5.110 18.592 1.00 69.12 90 SER A O 1
ATOM 698 N N . LYS A 1 91 ? 2.822 4.204 19.458 1.00 69.19 91 LYS A N 1
ATOM 699 C CA . LYS A 1 91 ? 2.277 5.455 20.004 1.00 69.19 91 LYS A CA 1
ATOM 700 C C . LYS A 1 91 ? 3.137 5.955 21.163 1.00 69.19 91 LYS A C 1
ATOM 702 O O . LYS A 1 91 ? 3.605 7.085 21.103 1.00 69.19 91 LYS A O 1
ATOM 707 N N . LEU A 1 92 ? 3.421 5.090 22.137 1.00 74.19 92 LEU A N 1
ATOM 708 C CA . LEU A 1 92 ? 4.292 5.400 23.274 1.00 74.19 92 LEU A CA 1
ATOM 709 C C . LEU A 1 92 ? 5.691 5.846 22.827 1.00 74.19 92 LEU A C 1
ATOM 711 O O . LEU A 1 92 ? 6.229 6.816 23.354 1.00 74.19 92 LEU A O 1
ATOM 715 N N . ARG A 1 93 ? 6.272 5.176 21.822 1.00 80.69 93 ARG A N 1
ATOM 716 C CA . ARG A 1 93 ? 7.566 5.562 21.243 1.00 80.69 93 ARG A CA 1
ATOM 717 C C . ARG A 1 93 ? 7.520 6.957 20.625 1.00 80.69 93 ARG A C 1
ATOM 719 O O . ARG A 1 93 ? 8.415 7.750 20.892 1.00 80.69 93 ARG A O 1
ATOM 726 N N . LYS A 1 94 ? 6.486 7.252 19.831 1.00 76.38 94 LYS A N 1
ATOM 727 C CA . LYS A 1 94 ? 6.317 8.569 19.205 1.00 76.38 94 LYS A CA 1
ATOM 728 C C . LYS A 1 94 ? 6.165 9.674 20.251 1.00 76.38 94 LYS A C 1
ATOM 730 O O . LYS A 1 94 ? 6.762 10.729 20.093 1.00 76.38 94 LYS A O 1
ATOM 735 N N . ASP A 1 95 ? 5.408 9.414 21.313 1.00 77.50 95 ASP A N 1
ATOM 736 C CA . ASP A 1 95 ? 5.197 10.385 22.388 1.00 77.50 95 ASP A CA 1
ATOM 737 C C . ASP A 1 95 ? 6.504 10.657 23.149 1.00 77.50 95 ASP A C 1
ATOM 739 O O . ASP A 1 95 ? 6.839 11.814 23.387 1.00 77.50 95 ASP A O 1
ATOM 743 N N . ARG A 1 96 ? 7.304 9.615 23.423 1.00 86.06 96 ARG A N 1
ATOM 744 C CA . ARG A 1 96 ? 8.654 9.751 23.994 1.00 86.06 96 ARG A CA 1
ATOM 745 C C . ARG A 1 96 ? 9.606 10.549 23.097 1.00 86.06 96 ARG A C 1
ATOM 747 O O . ARG A 1 96 ? 10.385 11.330 23.611 1.00 86.06 96 ARG A O 1
ATOM 754 N N . GLU A 1 97 ? 9.589 10.320 21.783 1.00 87.00 97 GLU A N 1
ATOM 755 C CA . GLU A 1 97 ? 10.465 11.010 20.814 1.00 87.00 97 GLU A CA 1
ATOM 756 C C . GLU A 1 97 ? 10.062 12.475 20.563 1.00 87.00 97 GLU A C 1
ATOM 758 O O . GLU A 1 97 ? 10.840 13.231 19.992 1.00 87.00 97 GLU A O 1
ATOM 763 N N . SER A 1 98 ? 8.844 12.866 20.948 1.00 81.25 98 SER A N 1
ATOM 764 C CA . SER A 1 98 ? 8.342 14.242 20.828 1.00 81.25 98 SER A CA 1
ATOM 765 C C . SER A 1 98 ? 8.567 15.116 22.068 1.00 81.25 98 SER A C 1
ATOM 767 O O . SER A 1 98 ? 8.209 16.293 22.035 1.00 81.25 98 SER A O 1
ATOM 769 N N . MET A 1 99 ? 9.106 14.534 23.144 1.00 62.25 99 MET A N 1
ATOM 770 C CA . MET A 1 99 ? 9.582 15.233 24.344 1.00 62.25 99 MET A CA 1
ATOM 771 C C . MET A 1 99 ? 11.056 15.595 24.186 1.00 62.25 99 MET A C 1
ATOM 773 O O . MET A 1 99 ? 11.421 16.699 24.642 1.00 62.25 99 MET A O 1
#